Protein AF-0000000067520129 (afdb_homodimer)

Radius of gyration: 16.46 Å; Cα contacts (8 Å, |Δi|>4): 168; chains: 2; bounding box: 25×51×34 Å

Solvent-accessible surface area (backbone atoms only — not comparable to full-atom values): 6337 Å² total; per-residue (Å²): 102,68,63,51,52,50,51,49,50,52,48,32,53,50,27,48,54,50,17,57,52,23,45,54,50,12,51,55,26,46,75,70,69,36,40,34,58,14,16,21,24,43,17,27,16,53,40,27,43,51,49,32,52,51,52,51,50,53,53,55,65,50,56,55,65,75,103,101,69,64,49,51,50,52,49,52,52,47,34,52,51,28,47,54,49,16,55,52,23,45,53,51,13,52,56,26,46,76,72,69,34,41,35,58,14,15,22,23,42,16,27,16,52,38,26,43,50,49,30,52,51,51,51,49,52,51,54,65,49,57,54,62,75,102

Sequence (134 aa):
MERVKEAIKGYINHLQQSAAESRKESDKAYDNGDLGLSGYYRGQWIANEGTAIALTTILSKYKEEEQMERVKEAIKGYINHLQQSAAESRKESDKAYDNGDLGLSGYYRGQWIANEGTAIALTTILSKYKEEEQ

pLDDT: mean 92.41, std 14.05, range [38.53, 98.94]

Nearest PDB structures (foldseek):
  9eon-assembly1_A  TM=8.717E-01  e=2.460E-01  Synechocystis sp. PCC 6803
  9eom-assembly1_A-2  TM=8.682E-01  e=4.314E-01  Synechocystis sp. PCC 6803
  9eom-assembly1_A-4  TM=8.682E-01  e=4.314E-01  Synechocystis sp. PCC 6803
  9eom-assembly1_A-6  TM=8.682E-01  e=4.314E-01  Synechocystis sp. PCC 6803
  9eom-assembly1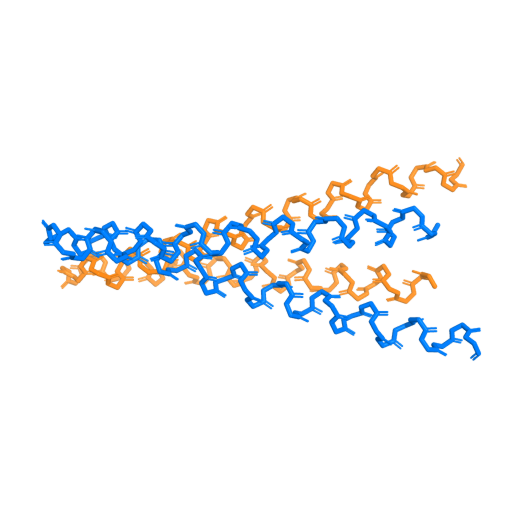_A-8  TM=8.682E-01  e=4.314E-01  Synechocystis sp. PCC 6803

Structure (mmCIF, N/CA/C/O backbone):
data_AF-0000000067520129-model_v1
#
loop_
_entity.id
_entity.type
_entity.pdbx_description
1 polymer Glyoxalase
#
loop_
_atom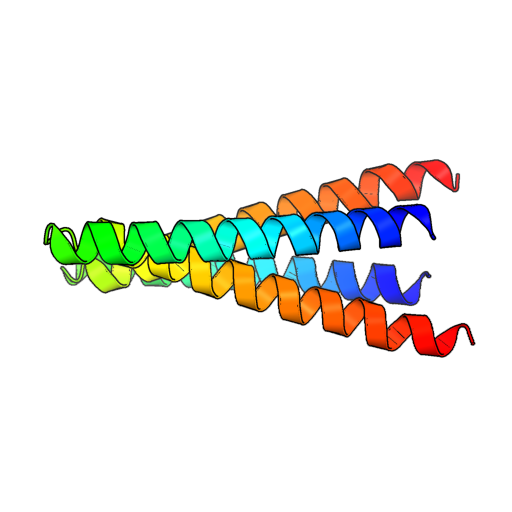_site.group_PDB
_atom_site.id
_atom_site.type_symbol
_atom_site.label_atom_id
_atom_site.label_alt_id
_atom_site.label_comp_id
_atom_site.label_asym_id
_atom_site.label_entity_id
_atom_site.label_seq_id
_atom_site.pdbx_PDB_ins_code
_atom_site.Cartn_x
_atom_site.Cartn_y
_atom_site.Cartn_z
_atom_site.occupancy
_atom_site.B_iso_or_equiv
_atom_site.auth_seq_id
_atom_site.auth_comp_id
_atom_site.auth_asym_id
_atom_site.auth_atom_id
_atom_site.pdbx_PDB_model_num
ATOM 1 N N . MET A 1 1 ? 0.3 21.453 14.086 1 71.19 1 MET A N 1
ATOM 2 C CA . MET A 1 1 ? 0.493 21.328 12.641 1 71.19 1 MET A CA 1
ATOM 3 C C . MET A 1 1 ? 1.88 20.781 12.328 1 71.19 1 MET A C 1
ATOM 5 O O . MET A 1 1 ? 2.02 19.875 11.5 1 71.19 1 MET A O 1
ATOM 9 N N . GLU A 1 2 ? 2.811 21.25 13.18 1 79.38 2 GLU A N 1
ATOM 10 C CA . GLU A 1 2 ? 4.164 20.719 13.023 1 79.38 2 GLU A CA 1
ATOM 11 C C . GLU A 1 2 ? 4.242 19.25 13.445 1 79.38 2 GLU A C 1
ATOM 13 O O . GLU A 1 2 ? 4.906 18.453 12.789 1 79.38 2 GLU A O 1
ATOM 18 N N . ARG A 1 3 ? 3.402 18.922 14.422 1 84.88 3 ARG A N 1
ATOM 19 C CA . ARG A 1 3 ? 3.418 17.562 14.93 1 84.88 3 ARG A CA 1
ATOM 20 C C . ARG A 1 3 ? 2.836 16.578 13.906 1 84.88 3 ARG A C 1
ATOM 22 O O . ARG A 1 3 ? 3.332 15.469 13.75 1 84.88 3 ARG A O 1
ATOM 29 N N . VAL A 1 4 ? 1.846 17 13.172 1 87.31 4 VAL A N 1
ATOM 30 C CA . VAL A 1 4 ? 1.233 16.172 12.133 1 87.31 4 VAL A CA 1
ATOM 31 C C . VAL A 1 4 ? 2.229 15.945 11 1 87.31 4 VAL A C 1
ATOM 33 O O . VAL A 1 4 ? 2.385 14.82 10.516 1 87.31 4 VAL A O 1
ATOM 36 N N . LYS A 1 5 ? 2.889 16.969 10.719 1 87.94 5 LYS A N 1
ATOM 37 C CA . LYS A 1 5 ? 3.891 16.859 9.656 1 87.94 5 LYS A CA 1
ATOM 38 C C . LYS A 1 5 ? 4.996 15.883 10.047 1 87.94 5 LYS A C 1
ATOM 40 O O . LYS A 1 5 ? 5.43 15.07 9.227 1 87.94 5 LYS A O 1
ATOM 45 N N . GLU A 1 6 ? 5.391 16.016 11.273 1 91.62 6 GLU A N 1
ATOM 46 C CA . GLU A 1 6 ? 6.441 15.125 11.75 1 91.62 6 GLU A CA 1
ATOM 47 C C . GLU A 1 6 ? 5.965 13.68 11.781 1 91.62 6 GLU A C 1
ATOM 49 O O . GLU A 1 6 ? 6.73 12.758 11.477 1 91.62 6 GLU A O 1
ATOM 54 N N . ALA A 1 7 ? 4.777 13.484 12.164 1 93.69 7 ALA A N 1
ATOM 55 C CA . ALA A 1 7 ? 4.215 12.141 12.195 1 93.69 7 ALA A CA 1
ATOM 56 C C . ALA A 1 7 ? 4.125 11.547 10.789 1 93.69 7 ALA A C 1
ATOM 58 O O . ALA A 1 7 ? 4.414 10.367 10.594 1 93.6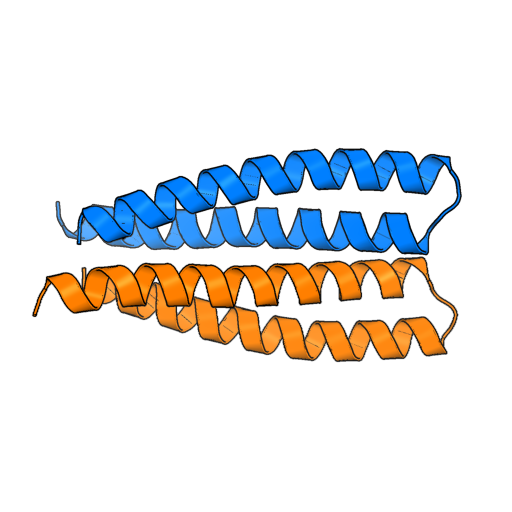9 7 ALA A O 1
ATOM 59 N N . ILE A 1 8 ? 3.732 12.375 9.875 1 95.44 8 ILE A N 1
ATOM 60 C CA . ILE A 1 8 ? 3.625 11.906 8.5 1 95.44 8 ILE A CA 1
ATOM 61 C C . ILE A 1 8 ? 5.016 11.594 7.953 1 95.44 8 ILE A C 1
ATOM 63 O O . ILE A 1 8 ? 5.203 10.586 7.262 1 95.44 8 ILE A O 1
ATOM 67 N N . LYS A 1 9 ? 5.938 12.422 8.281 1 95.81 9 LYS A N 1
ATOM 68 C CA . LYS A 1 9 ? 7.305 12.148 7.855 1 95.81 9 LYS A CA 1
ATOM 69 C C . LYS A 1 9 ? 7.805 10.828 8.422 1 95.81 9 LYS A C 1
ATOM 71 O O . LYS A 1 9 ? 8.469 10.055 7.719 1 95.81 9 LYS A O 1
ATOM 76 N N . GLY A 1 10 ? 7.547 10.641 9.68 1 97.19 10 GLY A N 1
ATOM 77 C CA . GLY A 1 10 ? 7.902 9.367 10.273 1 97.19 10 GLY A CA 1
ATOM 78 C C . GLY A 1 10 ? 7.25 8.18 9.586 1 97.19 10 GLY A C 1
ATOM 79 O O . GLY A 1 10 ? 7.887 7.148 9.375 1 97.19 10 GLY A O 1
ATOM 80 N N . TYR A 1 11 ? 6.023 8.406 9.234 1 98.12 11 TYR A N 1
ATOM 81 C CA . TYR A 1 11 ? 5.305 7.324 8.562 1 98.12 11 TYR A CA 1
ATOM 82 C C . TYR A 1 11 ? 5.863 7.078 7.172 1 98.12 11 TYR A C 1
ATOM 84 O O . TYR A 1 11 ? 5.922 5.934 6.711 1 98.12 11 TYR A O 1
ATOM 92 N N . ILE A 1 12 ? 6.246 8.086 6.469 1 98.56 12 ILE A N 1
ATOM 93 C CA . ILE A 1 12 ? 6.875 7.945 5.164 1 98.56 12 ILE A CA 1
ATOM 94 C C . ILE A 1 12 ? 8.117 7.066 5.285 1 98.56 12 ILE A C 1
ATOM 96 O O . ILE A 1 12 ? 8.336 6.168 4.469 1 98.56 12 ILE A O 1
ATOM 100 N N . ASN A 1 13 ? 8.906 7.344 6.301 1 98.56 13 ASN A N 1
ATOM 101 C CA . ASN A 1 13 ? 10.086 6.516 6.52 1 98.56 13 ASN A CA 1
ATOM 102 C C . ASN A 1 13 ? 9.711 5.051 6.742 1 98.56 13 ASN A C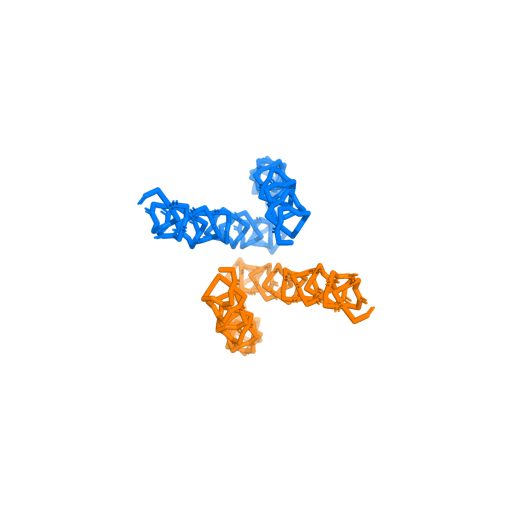 1
ATOM 104 O O . ASN A 1 13 ? 10.375 4.152 6.227 1 98.56 13 ASN A O 1
ATOM 108 N N . HIS A 1 14 ? 8.719 4.871 7.539 1 98.69 14 HIS A N 1
ATOM 109 C CA . HIS A 1 14 ? 8.234 3.518 7.781 1 98.69 14 HIS A CA 1
ATOM 110 C C . HIS A 1 14 ? 7.805 2.844 6.484 1 98.69 14 HIS A C 1
ATOM 112 O O . HIS A 1 14 ? 8.117 1.675 6.25 1 98.69 14 HIS A O 1
ATOM 118 N N . LEU A 1 15 ? 7.066 3.57 5.664 1 98.88 15 LEU A N 1
ATOM 119 C CA . LEU A 1 15 ? 6.613 3.031 4.387 1 98.88 15 LEU A CA 1
ATOM 120 C C . LEU A 1 15 ? 7.801 2.633 3.514 1 98.88 15 LEU A C 1
ATOM 122 O O . LEU A 1 15 ? 7.781 1.58 2.871 1 98.88 15 LEU A O 1
ATOM 126 N N . GLN A 1 16 ? 8.836 3.438 3.455 1 98.81 16 GLN A N 1
ATOM 127 C CA . GLN A 1 16 ? 10.023 3.152 2.65 1 98.81 16 GLN A CA 1
ATOM 128 C C . GLN A 1 16 ? 10.75 1.911 3.16 1 98.81 16 GLN A C 1
ATOM 130 O O . GLN A 1 16 ? 11.188 1.077 2.369 1 98.81 16 GLN A O 1
ATOM 135 N N . GLN A 1 17 ? 10.883 1.781 4.406 1 98.81 17 GLN A N 1
ATOM 136 C CA . GLN A 1 17 ? 11.508 0.597 4.988 1 98.81 17 GLN A CA 1
ATOM 137 C C . GLN A 1 17 ? 10.68 -0.654 4.707 1 98.81 17 GLN A C 1
ATOM 139 O O . GLN A 1 17 ? 11.227 -1.699 4.352 1 98.81 17 GLN A O 1
ATOM 144 N N . SER A 1 18 ? 9.359 -0.529 4.84 1 98.81 18 SER A N 1
ATOM 145 C CA . SER A 1 18 ? 8.469 -1.652 4.574 1 98.81 18 SER A CA 1
ATOM 146 C C . SER A 1 18 ? 8.523 -2.064 3.105 1 98.81 18 SER A C 1
ATOM 148 O O . SER A 1 18 ? 8.469 -3.254 2.787 1 98.81 18 SER A O 1
ATOM 150 N N . ALA A 1 19 ? 8.594 -1.067 2.242 1 98.81 19 ALA A N 1
ATOM 151 C CA . ALA A 1 19 ? 8.711 -1.356 0.815 1 98.81 19 ALA A CA 1
ATOM 152 C C . ALA A 1 19 ? 9.977 -2.152 0.515 1 98.81 19 ALA A C 1
ATOM 154 O O . ALA A 1 19 ? 9.93 -3.143 -0.219 1 98.81 19 ALA A O 1
ATOM 155 N N . ALA A 1 20 ? 11.094 -1.758 1.064 1 98.62 20 ALA A N 1
ATOM 156 C CA . ALA A 1 20 ? 12.359 -2.451 0.856 1 98.62 20 ALA A CA 1
ATOM 157 C C . ALA A 1 20 ? 12.281 -3.896 1.339 1 98.62 20 ALA A C 1
ATOM 159 O O . ALA A 1 20 ? 12.742 -4.812 0.651 1 98.62 20 ALA A O 1
ATOM 160 N N . GLU A 1 21 ? 11.703 -4.113 2.482 1 98.75 21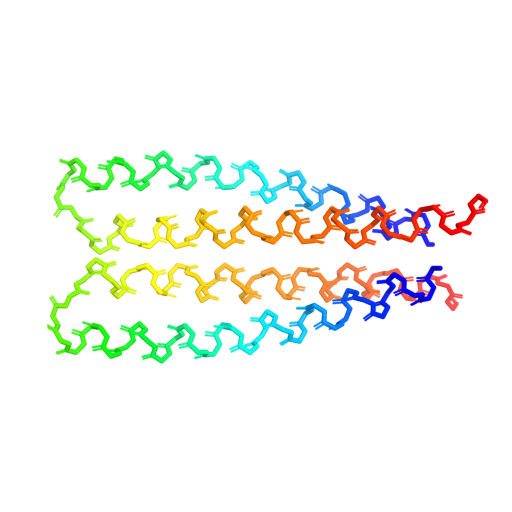 GLU A N 1
ATOM 161 C CA . GLU A 1 21 ? 11.547 -5.457 3.029 1 98.75 21 GLU A CA 1
ATOM 162 C C . GLU A 1 21 ? 10.625 -6.309 2.158 1 98.75 21 GLU A C 1
ATOM 164 O O . GLU A 1 21 ? 10.906 -7.48 1.909 1 98.75 21 GLU A O 1
ATOM 169 N N . SER A 1 22 ? 9.523 -5.672 1.706 1 98.81 22 SER A N 1
ATOM 170 C CA . SER A 1 22 ? 8.586 -6.391 0.856 1 98.81 22 SER A CA 1
ATOM 171 C C . SER A 1 22 ? 9.219 -6.781 -0.472 1 98.81 22 SER A C 1
ATOM 173 O O . SER A 1 22 ? 8.938 -7.852 -1.013 1 98.81 22 SER A O 1
ATOM 175 N N . ARG A 1 23 ? 10.047 -5.969 -1.005 1 98.75 23 ARG A N 1
ATOM 176 C CA . ARG A 1 23 ? 10.75 -6.301 -2.24 1 98.75 23 ARG A CA 1
ATOM 177 C C . ARG A 1 23 ? 11.625 -7.539 -2.061 1 98.75 23 ARG A C 1
ATOM 179 O O . ARG A 1 23 ? 11.625 -8.43 -2.906 1 98.75 23 ARG A O 1
ATOM 186 N N . LYS A 1 24 ? 12.336 -7.578 -0.972 1 98.81 24 LYS A N 1
ATOM 187 C CA . LYS A 1 24 ? 13.18 -8.727 -0.669 1 98.81 24 LYS A CA 1
ATOM 188 C C . LYS A 1 24 ? 12.352 -10 -0.532 1 98.81 24 LYS A C 1
ATOM 190 O O . LYS A 1 24 ? 12.719 -11.055 -1.064 1 98.81 24 LYS A O 1
ATOM 195 N N . GLU A 1 25 ? 11.25 -9.898 0.124 1 98.81 25 GLU A N 1
ATOM 196 C CA . GLU A 1 25 ? 10.375 -11.047 0.329 1 98.81 25 GLU A CA 1
ATOM 197 C C . GLU A 1 25 ? 9.742 -11.5 -0.983 1 98.81 25 GLU A C 1
ATOM 199 O O . GLU A 1 25 ? 9.539 -12.695 -1.203 1 98.81 25 GLU A O 1
ATOM 204 N N . SER A 1 26 ? 9.398 -10.531 -1.817 1 98.81 26 SER A N 1
ATOM 205 C CA . SER A 1 26 ? 8.852 -10.852 -3.133 1 98.81 26 SER A CA 1
ATOM 206 C C . SER A 1 26 ? 9.836 -11.695 -3.943 1 98.81 26 SER A C 1
ATOM 208 O O . SER A 1 26 ? 9.461 -12.711 -4.523 1 98.81 26 SER A O 1
ATOM 210 N N . ASP A 1 27 ? 11.055 -11.289 -3.941 1 98.69 27 ASP A N 1
ATOM 211 C CA . ASP A 1 27 ? 12.102 -12 -4.672 1 98.69 27 ASP A CA 1
ATOM 212 C C . ASP A 1 27 ? 12.297 -13.406 -4.117 1 98.69 27 ASP A C 1
ATOM 214 O O . ASP A 1 27 ? 12.422 -14.367 -4.875 1 98.69 27 ASP A O 1
ATOM 218 N N . LYS A 1 28 ? 12.406 -13.477 -2.824 1 98.75 28 LYS A N 1
ATOM 219 C CA . LYS A 1 28 ? 12.57 -14.773 -2.172 1 98.75 28 LYS A CA 1
ATOM 220 C C . LYS A 1 28 ? 11.43 -15.719 -2.533 1 98.75 28 LYS A C 1
ATOM 222 O O . LYS A 1 28 ? 11.664 -16.891 -2.826 1 98.75 28 LYS A O 1
ATOM 227 N N . ALA A 1 29 ? 10.188 -15.242 -2.516 1 98.81 29 ALA A N 1
ATOM 228 C CA . ALA A 1 29 ? 9.016 -16.047 -2.842 1 98.81 29 ALA A CA 1
ATOM 229 C C . ALA A 1 29 ? 9.039 -16.484 -4.305 1 98.81 29 ALA A C 1
ATOM 231 O O . ALA A 1 29 ? 8.672 -17.625 -4.625 1 98.81 29 ALA A O 1
ATOM 232 N N . TYR A 1 30 ? 9.469 -15.609 -5.168 1 98.56 30 TYR A N 1
ATOM 233 C CA . TYR A 1 30 ? 9.586 -15.945 -6.582 1 98.56 30 TYR A CA 1
ATOM 234 C C . TYR A 1 30 ? 10.578 -17.078 -6.793 1 98.56 30 TYR A C 1
ATOM 236 O O . TYR A 1 30 ? 10.297 -18.031 -7.527 1 98.56 30 TYR A O 1
ATOM 244 N N . ASP A 1 31 ? 11.695 -16.984 -6.152 1 98.31 31 ASP A N 1
ATOM 245 C CA . ASP A 1 31 ? 12.742 -18 -6.266 1 98.31 31 ASP A CA 1
ATOM 246 C C . ASP A 1 31 ? 12.25 -19.344 -5.758 1 98.31 31 ASP A C 1
ATOM 248 O O . ASP A 1 31 ? 12.68 -20.391 -6.242 1 98.31 31 ASP A O 1
ATOM 252 N N . ASN A 1 32 ? 11.344 -19.328 -4.781 1 98.38 32 ASN A N 1
ATOM 253 C CA . ASN A 1 32 ? 10.789 -20.531 -4.191 1 98.38 32 ASN A CA 1
ATOM 254 C C . ASN A 1 32 ? 9.602 -21.062 -5 1 98.38 32 ASN A C 1
ATOM 256 O O . ASN A 1 32 ? 9.008 -22.078 -4.645 1 98.38 32 ASN A O 1
ATOM 260 N N . GLY A 1 33 ? 9.203 -20.391 -6.059 1 97.56 33 GLY A N 1
ATOM 261 C CA . GLY A 1 33 ? 8.156 -20.828 -6.965 1 97.56 33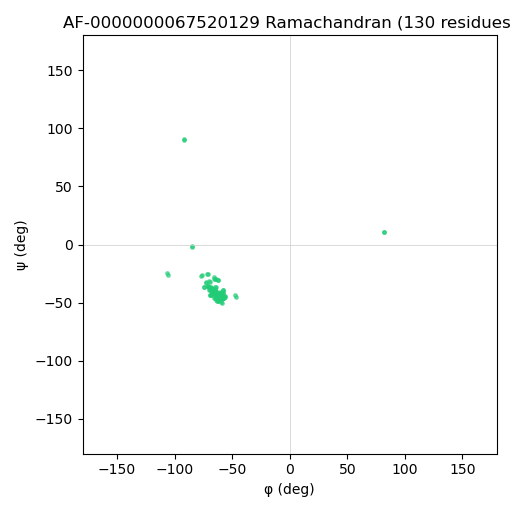 GLY A CA 1
ATOM 262 C C . GLY A 1 33 ? 6.762 -20.516 -6.453 1 97.56 33 GLY A C 1
ATOM 263 O O . GLY A 1 33 ? 5.777 -21.047 -6.977 1 97.56 33 GLY A O 1
ATOM 264 N N . ASP A 1 34 ? 6.691 -19.719 -5.406 1 98.5 34 ASP A N 1
ATOM 265 C CA . ASP A 1 34 ? 5.398 -19.297 -4.867 1 98.5 34 ASP A CA 1
ATOM 266 C C . ASP A 1 34 ? 4.93 -17.984 -5.492 1 98.5 34 ASP A C 1
ATOM 268 O O . ASP A 1 34 ? 5.137 -16.922 -4.926 1 98.5 34 ASP A O 1
ATOM 272 N N . LEU A 1 35 ? 4.238 -18.047 -6.516 1 98.25 35 LEU A N 1
ATOM 273 C CA . LEU A 1 35 ? 3.883 -16.875 -7.293 1 98.25 35 LEU A CA 1
ATOM 274 C C . LEU A 1 35 ? 2.836 -16.031 -6.566 1 98.25 35 LEU A C 1
ATOM 276 O O . LEU A 1 35 ? 2.809 -14.812 -6.703 1 98.25 35 LEU A O 1
ATOM 280 N N . GLY A 1 36 ? 1.992 -16.75 -5.832 1 98.5 36 GLY A N 1
ATOM 281 C CA . GLY A 1 36 ? 1.004 -16.016 -5.051 1 98.5 36 GLY A CA 1
ATOM 282 C C . GLY A 1 36 ? 1.622 -15.109 -4.004 1 98.5 36 GLY A C 1
ATOM 283 O O . GLY A 1 36 ? 1.286 -13.93 -3.928 1 98.5 36 GLY A O 1
ATOM 284 N N . LEU A 1 37 ? 2.521 -15.664 -3.281 1 98.81 37 LEU A N 1
ATOM 285 C CA . LEU A 1 37 ? 3.189 -14.898 -2.234 1 98.81 37 LEU A CA 1
ATOM 286 C C . LEU A 1 37 ? 4.105 -13.836 -2.836 1 98.81 37 LEU A C 1
ATOM 288 O O . LEU A 1 37 ? 4.219 -12.727 -2.305 1 98.81 37 LEU A O 1
ATOM 292 N N . SER A 1 38 ? 4.785 -14.211 -3.945 1 98.88 38 SER A N 1
ATOM 293 C CA . SER A 1 38 ? 5.605 -13.227 -4.641 1 98.88 38 SER A CA 1
ATOM 294 C C . SER A 1 38 ? 4.773 -12.023 -5.082 1 98.88 38 SER A C 1
ATOM 296 O O . SER A 1 38 ? 5.176 -10.875 -4.879 1 98.88 38 SER A O 1
ATOM 298 N N . GLY A 1 39 ? 3.637 -12.328 -5.656 1 98.88 39 GLY A N 1
ATOM 299 C CA . GLY A 1 39 ? 2.736 -11.258 -6.047 1 98.88 39 GLY A CA 1
ATOM 300 C C . GLY A 1 39 ? 2.281 -10.406 -4.875 1 98.88 39 GLY A C 1
ATOM 301 O O . GLY A 1 39 ? 2.252 -9.18 -4.969 1 98.88 39 GLY A O 1
ATOM 302 N N . TYR A 1 40 ? 1.969 -10.992 -3.717 1 98.94 40 TYR A N 1
ATOM 303 C CA . TYR A 1 40 ? 1.5 -10.312 -2.514 1 98.94 40 TYR A CA 1
ATOM 304 C C . TYR A 1 40 ? 2.525 -9.289 -2.029 1 98.94 40 TYR A C 1
ATOM 306 O O . TYR A 1 40 ? 2.197 -8.117 -1.831 1 98.94 40 TYR A O 1
ATOM 314 N N . TYR A 1 41 ? 3.705 -9.672 -1.965 1 98.94 41 TYR A N 1
ATOM 315 C CA . TYR A 1 41 ? 4.75 -8.789 -1.464 1 98.94 41 TYR A CA 1
ATOM 316 C C . TYR A 1 41 ? 5.098 -7.719 -2.492 1 98.94 41 TYR A C 1
ATOM 318 O O . TYR A 1 41 ? 5.441 -6.59 -2.133 1 98.94 41 TYR A O 1
ATOM 326 N N . ARG A 1 42 ? 5.062 -8.148 -3.834 1 98.88 42 ARG A N 1
ATOM 327 C CA . ARG A 1 42 ? 5.297 -7.141 -4.867 1 98.88 42 ARG A CA 1
ATOM 328 C C . ARG A 1 42 ? 4.242 -6.043 -4.816 1 98.88 42 ARG A C 1
ATOM 330 O O . ARG A 1 42 ? 4.562 -4.859 -4.953 1 98.88 42 ARG A O 1
ATOM 337 N N . GLY A 1 43 ? 2.967 -6.41 -4.625 1 98.88 43 GLY A N 1
ATOM 338 C CA . GLY A 1 43 ? 1.898 -5.434 -4.469 1 98.88 43 GLY A CA 1
ATOM 339 C C . GLY A 1 43 ? 2.104 -4.512 -3.285 1 98.88 43 GLY A C 1
ATOM 340 O O . GLY A 1 43 ? 1.908 -3.299 -3.396 1 98.88 43 GLY A O 1
ATOM 341 N N . GLN A 1 44 ? 2.512 -5.125 -2.207 1 98.94 44 GLN A N 1
ATOM 342 C CA . GLN A 1 44 ? 2.783 -4.32 -1.021 1 98.94 44 GLN A CA 1
ATOM 343 C C . GLN A 1 44 ? 3.928 -3.342 -1.27 1 98.94 44 GLN A C 1
ATOM 345 O O . GLN A 1 44 ? 3.846 -2.172 -0.89 1 98.94 44 GLN A O 1
ATOM 350 N N . TRP A 1 45 ? 4.957 -3.736 -1.903 1 98.88 45 TRP A N 1
ATOM 351 C CA . TRP A 1 45 ? 6.125 -2.922 -2.211 1 98.88 45 TRP A CA 1
ATOM 352 C C . TRP A 1 45 ? 5.742 -1.71 -3.053 1 98.88 45 TRP A C 1
ATOM 354 O O . TRP A 1 45 ? 6.074 -0.575 -2.707 1 98.88 45 TRP A O 1
ATOM 364 N N . ILE A 1 46 ? 5.055 -1.984 -4.023 1 98.88 46 ILE A N 1
ATOM 365 C CA . ILE A 1 46 ? 4.715 -0.936 -4.98 1 98.88 46 ILE A CA 1
ATOM 366 C C . ILE A 1 46 ? 3.752 0.059 -4.336 1 98.88 46 ILE A C 1
ATOM 368 O O . ILE A 1 46 ? 3.912 1.272 -4.48 1 98.88 46 ILE A O 1
ATOM 372 N N . ALA A 1 47 ? 2.771 -0.478 -3.615 1 98.88 47 ALA A N 1
ATOM 373 C CA . ALA A 1 47 ? 1.807 0.393 -2.947 1 98.88 47 ALA A CA 1
ATOM 374 C C . ALA A 1 47 ? 2.492 1.274 -1.907 1 98.88 47 ALA A C 1
ATOM 376 O O . ALA A 1 47 ? 2.242 2.48 -1.846 1 98.88 47 ALA A O 1
ATOM 377 N N . ASN A 1 48 ? 3.355 0.691 -1.104 1 98.88 48 ASN A N 1
ATOM 378 C CA . ASN A 1 48 ? 4.043 1.434 -0.053 1 98.88 48 ASN A CA 1
ATOM 379 C C . ASN A 1 48 ? 4.961 2.504 -0.633 1 98.88 48 ASN A C 1
ATOM 381 O O . ASN A 1 48 ? 5.004 3.631 -0.135 1 98.88 48 ASN A O 1
ATOM 385 N N . GLU A 1 49 ? 5.645 2.172 -1.685 1 98.75 49 GLU A N 1
ATOM 386 C CA . GLU A 1 49 ? 6.516 3.143 -2.344 1 98.75 49 GLU A CA 1
ATOM 387 C C . GLU A 1 49 ? 5.707 4.285 -2.949 1 98.75 49 GLU A C 1
ATOM 389 O O . GLU A 1 49 ? 6.082 5.453 -2.822 1 98.75 49 GLU A O 1
ATOM 394 N N . GLY A 1 50 ? 4.652 3.914 -3.623 1 98.62 50 GLY A N 1
ATOM 395 C CA . GLY A 1 50 ? 3.795 4.93 -4.215 1 98.62 50 GLY A CA 1
ATOM 396 C C . GLY A 1 50 ? 3.213 5.887 -3.189 1 98.62 50 GLY A C 1
ATOM 397 O O . GLY A 1 50 ? 3.168 7.098 -3.418 1 98.62 50 GLY A O 1
ATOM 398 N N . THR A 1 51 ? 2.801 5.301 -2.074 1 98.88 51 THR A N 1
ATOM 399 C CA . THR A 1 51 ? 2.232 6.121 -1.012 1 98.88 51 THR A CA 1
ATOM 400 C C . THR A 1 51 ? 3.293 7.047 -0.421 1 98.88 51 THR A C 1
ATOM 402 O O . THR A 1 51 ? 3.023 8.227 -0.163 1 98.88 51 THR A O 1
ATOM 405 N N . ALA A 1 52 ? 4.539 6.543 -0.194 1 98.75 52 ALA A N 1
ATOM 406 C CA . ALA A 1 52 ? 5.625 7.367 0.332 1 98.75 52 ALA A CA 1
ATOM 407 C C . ALA A 1 52 ? 5.887 8.57 -0.571 1 98.75 52 ALA A C 1
ATOM 409 O O . ALA A 1 52 ? 6.047 9.695 -0.09 1 98.75 52 ALA A O 1
ATOM 410 N N . ILE A 1 53 ? 5.859 8.375 -1.879 1 98.69 53 ILE A N 1
ATOM 411 C CA . ILE A 1 53 ? 6.105 9.43 -2.859 1 98.69 53 ILE A CA 1
ATOM 412 C C . ILE A 1 53 ? 4.965 10.445 -2.822 1 98.69 53 ILE A C 1
ATOM 414 O O . ILE A 1 53 ? 5.203 11.656 -2.807 1 98.69 53 ILE A O 1
ATOM 418 N N . ALA A 1 54 ? 3.752 9.914 -2.752 1 98.19 54 ALA A N 1
ATOM 419 C CA . ALA A 1 54 ? 2.588 10.797 -2.748 1 98.19 54 ALA A CA 1
ATOM 420 C C . ALA A 1 54 ? 2.58 11.688 -1.511 1 98.19 54 ALA A C 1
ATOM 422 O O . ALA A 1 54 ? 2.365 12.898 -1.611 1 98.19 54 ALA A O 1
ATOM 423 N N . LEU A 1 55 ? 2.84 11.078 -0.357 1 97.94 55 LEU A N 1
ATOM 424 C CA . LEU A 1 55 ? 2.836 11.836 0.891 1 97.94 55 LEU A CA 1
ATOM 425 C C . LEU A 1 55 ? 3.963 12.859 0.908 1 97.94 55 LEU A C 1
ATOM 427 O O . LEU A 1 55 ? 3.773 13.984 1.373 1 97.94 55 LEU A O 1
ATOM 431 N N . THR A 1 56 ? 5.152 12.492 0.38 1 97.38 56 THR A N 1
ATOM 432 C CA . THR A 1 56 ? 6.266 13.43 0.264 1 97.38 56 THR A CA 1
ATOM 433 C C . THR A 1 56 ? 5.875 14.625 -0.601 1 97.38 56 THR A C 1
ATOM 435 O O . THR A 1 56 ? 6.184 15.766 -0.262 1 97.38 56 THR A O 1
ATOM 438 N N . THR A 1 57 ? 5.215 14.32 -1.697 1 96.75 57 THR A N 1
ATOM 439 C CA . THR A 1 57 ? 4.773 15.367 -2.609 1 96.75 57 THR A CA 1
ATOM 440 C C . THR A 1 57 ? 3.781 16.297 -1.924 1 96.75 57 THR A C 1
ATOM 442 O O . THR A 1 57 ? 3.879 17.531 -2.051 1 96.75 57 THR A O 1
ATOM 445 N N . ILE A 1 58 ? 2.812 15.766 -1.172 1 94.44 58 ILE A N 1
ATOM 446 C CA . ILE A 1 58 ? 1.798 16.547 -0.471 1 94.44 58 ILE A CA 1
ATOM 447 C C . ILE A 1 58 ? 2.469 17.484 0.535 1 94.44 58 ILE A C 1
ATOM 449 O O . ILE A 1 58 ? 2.137 18.656 0.607 1 94.44 58 ILE A O 1
ATOM 453 N N . LEU A 1 59 ? 3.428 16.969 1.251 1 93.06 59 LEU A N 1
ATOM 454 C CA . LEU A 1 59 ? 4.113 17.781 2.256 1 93.06 59 LEU A CA 1
ATOM 455 C C . LEU A 1 59 ? 4.941 18.875 1.599 1 93.06 59 LEU A C 1
ATOM 457 O O . LEU A 1 59 ? 5.062 19.984 2.139 1 93.06 59 LEU A O 1
ATOM 461 N N . SER A 1 60 ? 5.562 18.609 0.461 1 90.88 60 SER A N 1
ATOM 462 C CA . SER A 1 60 ? 6.426 19.562 -0.226 1 90.88 60 SER A CA 1
ATOM 463 C C . SER A 1 60 ? 5.617 20.703 -0.835 1 90.88 60 SER A C 1
ATOM 465 O O . SER A 1 60 ? 6.109 21.828 -0.944 1 90.88 60 SER A O 1
ATOM 467 N N . LYS A 1 61 ? 4.465 20.359 -1.312 1 85.5 61 LYS A N 1
ATOM 468 C CA . LYS A 1 61 ? 3.604 21.375 -1.929 1 85.5 61 LYS A CA 1
ATOM 469 C C . LYS A 1 61 ? 3.141 22.406 -0.904 1 85.5 61 LYS A C 1
ATOM 471 O O . LYS A 1 61 ? 3.004 23.594 -1.225 1 85.5 61 LYS A O 1
ATOM 476 N N . TYR A 1 62 ? 3.035 22.016 0.37 1 64.81 62 TYR A N 1
ATOM 477 C CA . TYR A 1 62 ? 2.496 22.969 1.342 1 64.81 62 TYR A CA 1
ATOM 478 C C . TYR A 1 62 ? 3.596 23.5 2.248 1 64.81 62 TYR A C 1
ATOM 480 O O . TYR A 1 62 ? 3.357 24.406 3.057 1 64.81 62 TYR A O 1
ATOM 488 N N . LYS A 1 63 ? 4.789 22.906 2.568 1 61.75 63 LYS A N 1
ATOM 489 C CA . LYS A 1 63 ? 5.914 23.625 3.146 1 61.75 63 LYS A CA 1
ATOM 490 C C . LYS A 1 63 ? 6.176 24.922 2.395 1 61.75 63 LYS A C 1
ATOM 492 O O . LYS A 1 63 ? 6.496 25.953 3.006 1 61.75 63 LYS A O 1
ATOM 497 N N . GLU A 1 64 ? 6.184 24.922 1.137 1 51.5 64 GLU A N 1
ATOM 498 C CA . GLU A 1 64 ? 6.535 26.141 0.412 1 51.5 64 GLU A CA 1
ATOM 499 C C . GLU A 1 64 ? 5.523 27.25 0.671 1 51.5 64 GLU A C 1
ATOM 501 O O . GLU A 1 64 ? 5.863 28.438 0.625 1 51.5 64 GLU A O 1
ATOM 506 N N . GLU A 1 65 ? 4.344 26.844 0.917 1 46.62 65 GLU A N 1
ATOM 507 C CA . GLU A 1 65 ? 3.479 28.016 1.031 1 46.62 65 GLU A CA 1
ATOM 508 C C . GLU A 1 65 ? 3.676 28.719 2.371 1 46.62 65 GLU A C 1
ATOM 510 O O . GLU A 1 65 ? 3.227 29.859 2.555 1 46.62 65 GLU A O 1
ATOM 515 N N . GLU A 1 66 ? 4.082 28.109 3.41 1 44.16 66 GLU A N 1
ATOM 516 C CA . GLU A 1 66 ? 4.297 28.938 4.594 1 44.16 66 GLU A CA 1
ATOM 517 C C . GLU A 1 66 ? 5.539 29.812 4.434 1 44.16 66 GLU A C 1
ATOM 519 O O . GLU A 1 66 ? 5.684 30.812 5.125 1 44.16 66 GLU A O 1
ATOM 524 N N . GLN A 1 67 ? 6.543 29.547 3.668 1 38.53 67 GLN A N 1
ATOM 525 C CA . GLN A 1 67 ? 7.547 30.594 3.549 1 38.53 67 GLN A CA 1
ATOM 526 C C . GLN A 1 67 ? 7.07 31.703 2.615 1 38.53 67 GLN A C 1
ATOM 528 O O . GLN A 1 67 ? 6.387 31.438 1.626 1 38.53 67 GLN A O 1
ATOM 533 N N . MET B 1 1 ? -1.618 24.703 6.844 1 71.75 1 MET B N 1
ATOM 534 C CA . MET B 1 1 ? -1.763 23.516 7.688 1 71.75 1 MET B CA 1
ATOM 535 C C . MET B 1 1 ? -3.102 22.828 7.434 1 71.75 1 MET B C 1
ATOM 537 O O . MET B 1 1 ? -3.158 21.609 7.277 1 71.75 1 MET B O 1
ATOM 541 N N . GLU B 1 2 ? -4.078 23.734 7.211 1 79.69 2 GLU B N 1
ATOM 542 C CA . GLU B 1 2 ? -5.391 23.188 6.875 1 79.69 2 GLU B CA 1
ATOM 543 C C . GLU B 1 2 ? -5.391 22.547 5.488 1 79.69 2 GLU B C 1
ATOM 545 O O . GLU B 1 2 ? -5.98 21.484 5.285 1 79.69 2 GLU B O 1
ATOM 550 N N . ARG B 1 3 ? -4.555 23.141 4.617 1 84.88 3 ARG B N 1
ATOM 551 C CA . ARG B 1 3 ? -4.496 22.641 3.248 1 84.88 3 ARG B CA 1
ATOM 552 C C . ARG B 1 3 ? -3.818 21.281 3.195 1 84.88 3 ARG B C 1
ATOM 554 O O . ARG B 1 3 ? -4.238 20.406 2.438 1 84.88 3 ARG B O 1
ATOM 561 N N . VAL B 1 4 ? -2.832 21.047 4.02 1 87.38 4 VAL B N 1
ATOM 562 C CA . VAL B 1 4 ? -2.133 19.766 4.09 1 87.38 4 VAL B CA 1
ATOM 563 C C . VAL B 1 4 ? -3.076 18.688 4.625 1 87.38 4 VAL B C 1
ATOM 565 O O . VAL B 1 4 ? -3.139 17.594 4.082 1 87.38 4 VAL B O 1
ATOM 568 N N . LYS B 1 5 ? -3.801 19.094 5.562 1 88.06 5 LYS B N 1
ATOM 569 C CA . LYS B 1 5 ? -4.762 18.156 6.145 1 88.06 5 LYS B CA 1
ATOM 570 C C . LYS B 1 5 ? -5.812 17.75 5.117 1 88.06 5 LYS B C 1
ATOM 572 O O . LYS B 1 5 ? -6.16 16.562 5.02 1 88.06 5 LYS B O 1
ATOM 577 N N . GLU B 1 6 ? -6.242 18.734 4.398 1 91.62 6 GLU B N 1
ATOM 578 C CA . GLU B 1 6 ? -7.25 18.438 3.381 1 91.62 6 GLU B CA 1
ATOM 579 C C . GLU B 1 6 ? -6.676 17.562 2.273 1 91.62 6 GLU B C 1
ATOM 581 O O . GLU B 1 6 ? -7.367 16.688 1.75 1 91.62 6 GLU B O 1
ATOM 586 N N . ALA B 1 7 ? -5.496 17.812 1.926 1 93.62 7 ALA B N 1
ATOM 587 C CA . ALA B 1 7 ? -4.844 17 0.899 1 93.62 7 ALA B CA 1
ATOM 588 C C . ALA B 1 7 ? -4.668 15.555 1.366 1 93.62 7 ALA B C 1
ATOM 590 O O . ALA B 1 7 ? -4.875 14.617 0.593 1 93.62 7 ALA B O 1
ATOM 591 N N . ILE B 1 8 ? -4.305 15.422 2.605 1 95.5 8 ILE B N 1
ATOM 592 C CA . ILE B 1 8 ? -4.129 14.078 3.152 1 95.5 8 ILE B CA 1
ATOM 593 C C . ILE B 1 8 ? -5.477 13.367 3.223 1 95.5 8 ILE B C 1
ATOM 595 O O . ILE B 1 8 ? -5.578 12.18 2.902 1 95.5 8 ILE B O 1
ATOM 599 N N . LYS B 1 9 ? -6.461 14.086 3.613 1 95.81 9 LYS B N 1
ATOM 600 C CA . LYS B 1 9 ? -7.797 13.492 3.643 1 95.81 9 LYS B CA 1
ATOM 601 C C . LYS B 1 9 ? -8.227 13.031 2.254 1 95.81 9 LYS B C 1
ATOM 603 O O . LYS B 1 9 ? -8.812 11.961 2.104 1 95.81 9 LYS B O 1
ATOM 608 N N . GLY B 1 10 ? -7.984 13.898 1.295 1 97.19 10 GLY B N 1
ATOM 609 C CA . GLY B 1 10 ? -8.273 13.5 -0.073 1 97.19 10 GLY B CA 1
ATOM 610 C C . GLY B 1 10 ? -7.523 12.25 -0.5 1 97.19 10 GLY B C 1
ATOM 611 O O . GLY B 1 10 ? -8.086 11.383 -1.169 1 97.19 10 GLY B O 1
ATOM 612 N N . TYR B 1 11 ? -6.305 12.203 -0.064 1 98.06 11 TYR B N 1
ATOM 613 C CA . TYR B 1 11 ? -5.496 11.039 -0.425 1 98.06 11 TYR B CA 1
ATOM 614 C C . TYR B 1 11 ? -6 9.789 0.281 1 98.06 11 TYR B C 1
ATOM 616 O O . TYR B 1 11 ? -5.969 8.695 -0.287 1 98.06 11 TYR B O 1
ATOM 624 N N . ILE B 1 12 ? -6.426 9.898 1.496 1 98.56 12 ILE B N 1
ATOM 625 C CA . ILE B 1 12 ? -7.008 8.773 2.221 1 98.56 12 ILE B CA 1
ATOM 626 C C . ILE B 1 12 ? -8.195 8.211 1.439 1 98.56 12 ILE B C 1
ATOM 628 O O . ILE B 1 12 ? -8.328 6.996 1.278 1 98.56 12 ILE B O 1
ATOM 632 N N . ASN B 1 13 ? -9.039 9.117 0.965 1 98.56 13 ASN B N 1
ATOM 633 C CA . ASN B 1 13 ? -10.164 8.672 0.158 1 98.56 13 ASN B CA 1
ATOM 634 C C . ASN B 1 13 ? -9.703 7.914 -1.085 1 98.56 13 ASN B C 1
ATOM 636 O O . ASN B 1 13 ? -10.297 6.895 -1.453 1 98.56 13 ASN B O 1
ATOM 640 N N . HIS B 1 14 ? -8.727 8.461 -1.716 1 98.69 14 HIS B N 1
ATOM 641 C CA . HIS B 1 14 ? -8.164 7.797 -2.889 1 98.69 14 HIS B CA 1
ATOM 642 C C . HIS B 1 14 ? -7.648 6.402 -2.543 1 98.69 14 HIS B C 1
ATOM 644 O O . HIS B 1 14 ? -7.875 5.449 -3.293 1 98.69 14 HIS B O 1
ATOM 650 N N . LEU B 1 15 ? -6.93 6.293 -1.429 1 98.88 15 LEU B N 1
ATOM 651 C CA . LEU B 1 15 ? -6.406 5 -0.994 1 98.88 15 LEU B CA 1
ATOM 652 C C . LEU B 1 15 ? -7.539 4.008 -0.765 1 98.88 15 LEU B C 1
ATOM 654 O O . LEU B 1 15 ? -7.434 2.84 -1.148 1 98.88 15 LEU B O 1
ATOM 658 N N . GLN B 1 16 ? -8.625 4.418 -0.157 1 98.81 16 GLN B N 1
ATOM 659 C CA . GLN B 1 16 ? -9.766 3.547 0.117 1 98.81 16 GLN B CA 1
ATOM 660 C C . GLN B 1 16 ? -10.43 3.082 -1.178 1 98.81 16 GLN B C 1
ATOM 662 O O . GLN B 1 16 ? -10.789 1.912 -1.31 1 98.81 16 GLN B O 1
ATOM 667 N N . GLN B 1 17 ? -10.594 3.943 -2.082 1 98.81 17 GLN B N 1
ATOM 668 C CA . GLN B 1 17 ? -11.148 3.578 -3.379 1 98.81 17 GLN B CA 1
ATOM 669 C C . GLN B 1 17 ? -10.242 2.604 -4.117 1 98.81 17 GLN B C 1
ATOM 671 O O . GLN B 1 17 ? -10.711 1.622 -4.699 1 98.81 17 GLN B O 1
ATOM 676 N N . SER B 1 18 ? -8.938 2.863 -4.078 1 98.81 18 SER B N 1
ATOM 677 C CA . SER B 1 18 ? -7.969 1.989 -4.727 1 98.81 18 SER B CA 1
ATOM 678 C C . SER B 1 18 ? -7.957 0.604 -4.086 1 98.81 18 SER B C 1
ATOM 680 O O . SER B 1 18 ? -7.812 -0.404 -4.781 1 98.81 18 SER B O 1
ATOM 682 N N . ALA B 1 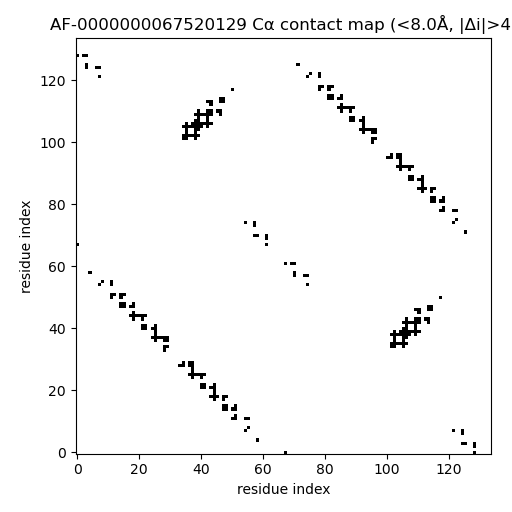19 ? -8.055 0.6 -2.771 1 98.81 19 ALA B N 1
ATOM 683 C CA . ALA B 1 19 ? -8.109 -0.677 -2.064 1 98.81 19 ALA B CA 1
ATOM 684 C C . ALA B 1 19 ? -9.312 -1.501 -2.51 1 98.81 19 ALA B C 1
ATOM 686 O O . ALA B 1 19 ? -9.188 -2.695 -2.787 1 98.81 19 ALA B O 1
ATOM 687 N N . ALA B 1 20 ? -10.469 -0.897 -2.605 1 98.62 20 ALA B N 1
ATOM 688 C CA . ALA B 1 20 ? -11.688 -1.583 -3.033 1 98.62 20 ALA B CA 1
ATOM 689 C C . ALA B 1 20 ? -11.531 -2.148 -4.441 1 98.62 20 ALA B C 1
ATOM 691 O O . ALA B 1 20 ? -11.914 -3.293 -4.703 1 98.62 20 ALA B O 1
ATOM 692 N N . GLU B 1 21 ? -10.977 -1.379 -5.332 1 98.81 21 GLU B N 1
ATOM 693 C CA . GLU B 1 21 ? -10.758 -1.826 -6.707 1 98.81 21 GLU B CA 1
ATOM 694 C C . GLU B 1 21 ? -9.766 -2.98 -6.758 1 98.81 21 GLU B C 1
ATOM 696 O O . GLU B 1 21 ? -9.961 -3.947 -7.496 1 98.81 21 GLU B O 1
ATOM 701 N N . SER B 1 22 ? -8.68 -2.838 -5.949 1 98.81 22 SER B N 1
ATOM 702 C CA . SER B 1 22 ? -7.672 -3.891 -5.918 1 98.81 22 SER B CA 1
ATOM 703 C C . SER B 1 22 ? -8.25 -5.195 -5.371 1 98.81 22 SER B C 1
ATOM 705 O O . SER B 1 22 ? -7.883 -6.277 -5.828 1 98.81 22 SER B O 1
ATOM 707 N N . ARG B 1 23 ? -9.109 -5.129 -4.43 1 98.75 23 ARG B N 1
ATOM 708 C CA . ARG B 1 23 ? -9.75 -6.324 -3.898 1 98.75 23 ARG B CA 1
ATOM 709 C C . ARG B 1 23 ? -10.547 -7.043 -4.98 1 98.75 23 ARG B C 1
ATOM 711 O O . ARG B 1 23 ? -10.469 -8.266 -5.113 1 98.75 23 ARG B O 1
ATOM 718 N N . LYS B 1 24 ? -11.289 -6.301 -5.734 1 98.81 24 LYS B N 1
ATOM 719 C CA . LYS B 1 24 ? -12.07 -6.867 -6.828 1 98.81 24 LYS B CA 1
ATOM 720 C C . LYS B 1 24 ? -11.164 -7.535 -7.859 1 98.81 24 LYS B C 1
ATOM 722 O O . LYS B 1 24 ? -11.445 -8.641 -8.32 1 98.81 24 LYS B O 1
ATOM 727 N N . GLU B 1 25 ? -10.094 -6.891 -8.18 1 98.81 25 GLU B N 1
ATOM 728 C CA . GLU B 1 25 ? -9.148 -7.426 -9.164 1 98.81 25 GLU B CA 1
ATOM 729 C C . GLU B 1 25 ? -8.453 -8.672 -8.633 1 98.81 25 GLU B C 1
ATOM 731 O O . GLU B 1 25 ? -8.164 -9.602 -9.391 1 98.81 25 GLU B O 1
ATOM 736 N N . SER B 1 26 ? -8.141 -8.656 -7.344 1 98.81 26 SER B N 1
ATOM 737 C CA . SER B 1 26 ? -7.547 -9.836 -6.719 1 98.81 26 SER B CA 1
ATOM 738 C C . SER B 1 26 ? -8.445 -11.055 -6.859 1 98.81 26 SER B C 1
ATOM 740 O O . SER B 1 26 ? -7.988 -12.133 -7.25 1 98.81 26 SER B O 1
ATOM 742 N N . ASP B 1 27 ? -9.688 -10.867 -6.594 1 98.69 27 ASP B N 1
ATOM 743 C CA . ASP B 1 27 ? -10.664 -11.953 -6.691 1 98.69 27 ASP B CA 1
ATOM 744 C C . ASP B 1 27 ? -10.789 -12.453 -8.125 1 98.69 27 ASP B C 1
ATOM 746 O O . ASP B 1 27 ? -10.82 -13.664 -8.367 1 98.69 27 ASP B O 1
ATOM 750 N N . LYS B 1 28 ? -10.922 -11.531 -9.023 1 98.75 28 LYS B N 1
ATOM 751 C CA . LYS B 1 28 ? -11.023 -11.891 -10.438 1 98.75 28 LYS B CA 1
ATOM 752 C C . LYS B 1 28 ? -9.812 -12.703 -10.891 1 98.75 28 LYS B C 1
ATOM 754 O O . LYS B 1 28 ? -9.961 -13.703 -11.602 1 98.75 28 LYS B O 1
ATOM 759 N N . ALA B 1 29 ? -8.609 -12.289 -10.5 1 98.81 29 ALA B N 1
ATOM 760 C CA . ALA B 1 29 ? -7.383 -12.992 -10.867 1 98.81 29 ALA B CA 1
ATOM 761 C C . ALA B 1 29 ? -7.336 -14.383 -10.242 1 98.81 29 ALA B C 1
ATOM 763 O O . ALA B 1 29 ? -6.879 -15.336 -10.883 1 98.81 29 ALA B O 1
ATOM 764 N N . TYR B 1 30 ? -7.793 -14.5 -9.023 1 98.56 30 TYR B N 1
ATOM 765 C CA . TYR B 1 30 ? -7.848 -15.797 -8.352 1 98.56 30 TYR B CA 1
ATOM 766 C C . TYR B 1 30 ? -8.758 -16.766 -9.109 1 98.56 30 TYR B C 1
ATOM 768 O O . TYR B 1 30 ? -8.398 -17.922 -9.344 1 98.56 30 TYR B O 1
ATOM 776 N N . ASP B 1 31 ? -9.898 -16.266 -9.484 1 98.31 31 ASP B N 1
ATOM 777 C CA . ASP B 1 31 ? -10.867 -17.078 -10.211 1 98.31 31 ASP B CA 1
ATOM 778 C C . ASP B 1 31 ? -10.305 -17.547 -11.555 1 98.31 31 ASP B C 1
ATOM 780 O O . ASP B 1 31 ? -10.656 -18.625 -12.047 1 98.31 31 ASP B O 1
ATOM 784 N N . ASN B 1 32 ? -9.422 -16.734 -12.156 1 98.38 32 ASN B N 1
ATOM 785 C CA . ASN B 1 32 ? -8.805 -17.047 -13.438 1 98.38 32 ASN B CA 1
ATOM 786 C C . ASN B 1 32 ? -7.57 -17.922 -13.273 1 98.38 32 ASN B C 1
ATOM 788 O O . ASN B 1 32 ? -6.918 -18.281 -14.258 1 98.38 32 ASN B O 1
ATOM 792 N N . GLY B 1 33 ? -7.188 -18.266 -12.055 1 97.5 33 GLY B N 1
ATOM 793 C CA . GLY B 1 33 ? -6.086 -19.172 -11.766 1 97.5 33 GLY B CA 1
ATOM 794 C C . GLY B 1 33 ? -4.73 -18.5 -11.82 1 97.5 33 GLY B C 1
ATOM 795 O O . GLY B 1 33 ? -3.697 -19.172 -11.852 1 97.5 33 GLY B O 1
ATOM 796 N N . ASP B 1 34 ? -4.746 -17.156 -11.891 1 98.5 34 ASP B N 1
ATOM 797 C CA . ASP B 1 34 ? -3.496 -16.406 -11.891 1 98.5 34 ASP B CA 1
ATOM 798 C C . ASP B 1 34 ? -3.094 -16 -10.469 1 98.5 34 ASP B C 1
ATOM 800 O O . ASP B 1 34 ? -3.385 -14.891 -10.031 1 98.5 34 ASP B O 1
ATOM 804 N N . LEU B 1 35 ? -2.373 -16.781 -9.844 1 98.25 35 LEU B N 1
ATOM 805 C CA . LEU B 1 35 ? -2.07 -16.578 -8.43 1 98.25 35 LEU B CA 1
ATOM 806 C C . LEU B 1 35 ? -1.105 -15.422 -8.234 1 98.25 35 LEU B C 1
ATOM 808 O O . LEU B 1 35 ? -1.155 -14.727 -7.215 1 98.25 35 LEU B O 1
ATOM 812 N N . GLY B 1 36 ? -0.238 -15.273 -9.227 1 98.56 36 GLY B N 1
ATOM 813 C CA . GLY B 1 36 ? 0.677 -14.148 -9.156 1 98.56 36 GLY B CA 1
ATOM 814 C C . GLY B 1 36 ? -0.029 -12.805 -9.164 1 98.56 36 GLY B C 1
ATOM 815 O O . GLY B 1 36 ? 0.23 -11.953 -8.312 1 98.56 36 GLY B O 1
ATOM 816 N N . LEU B 1 37 ? -0.917 -12.664 -10.078 1 98.81 37 LEU B N 1
ATOM 817 C CA . LEU B 1 37 ? -1.663 -11.414 -10.203 1 98.81 37 LEU B CA 1
ATOM 818 C C . LEU B 1 37 ? -2.629 -11.242 -9.031 1 98.81 37 LEU B C 1
ATOM 820 O O . LEU B 1 37 ? -2.822 -10.133 -8.539 1 98.81 37 LEU B O 1
ATOM 824 N N . SER B 1 38 ? -3.252 -12.367 -8.625 1 98.88 38 SER B N 1
ATOM 825 C CA . SER B 1 38 ? -4.113 -12.312 -7.449 1 98.88 38 SER B CA 1
ATOM 826 C C . SER B 1 38 ? -3.346 -11.82 -6.227 1 98.88 38 SER B C 1
ATOM 828 O O . SER B 1 38 ? -3.824 -10.945 -5.496 1 98.88 38 SER B O 1
ATOM 830 N N . GLY B 1 39 ? -2.182 -12.375 -6.059 1 98.88 39 GLY B N 1
ATOM 831 C CA . GLY B 1 39 ? -1.337 -11.914 -4.965 1 98.88 39 GLY B CA 1
ATOM 832 C C . GLY B 1 39 ? -0.974 -10.445 -5.062 1 98.88 39 GLY B C 1
ATOM 833 O O . GLY B 1 39 ? -1.021 -9.719 -4.07 1 98.88 39 GLY B O 1
ATOM 834 N N . TYR B 1 40 ? -0.647 -9.93 -6.242 1 98.94 40 TYR B N 1
ATOM 835 C CA . TYR B 1 40 ? -0.259 -8.547 -6.492 1 98.94 40 TYR B CA 1
ATOM 836 C C . TYR B 1 40 ? -1.361 -7.582 -6.062 1 98.94 40 TYR B C 1
ATOM 838 O O . TYR B 1 40 ? -1.117 -6.652 -5.293 1 98.94 40 TYR B O 1
ATOM 846 N N . TYR B 1 41 ? -2.518 -7.859 -6.43 1 98.94 41 TYR B N 1
ATOM 847 C CA . TYR B 1 41 ? -3.633 -6.973 -6.117 1 98.94 41 TYR B CA 1
ATOM 848 C C . TYR B 1 41 ? -4.02 -7.082 -4.645 1 98.94 41 TYR B C 1
ATOM 850 O O . TYR B 1 41 ? -4.441 -6.102 -4.031 1 98.94 41 TYR B O 1
ATOM 858 N N . ARG B 1 42 ? -3.912 -8.367 -4.098 1 98.88 42 ARG B N 1
ATOM 859 C CA . ARG B 1 42 ? -4.18 -8.523 -2.672 1 98.88 42 ARG B CA 1
ATOM 860 C C . ARG B 1 42 ? -3.195 -7.699 -1.843 1 98.88 42 ARG B C 1
ATOM 862 O O . ARG B 1 42 ? -3.584 -7.062 -0.863 1 98.88 42 ARG B O 1
ATOM 869 N N . GLY B 1 43 ? -1.912 -7.707 -2.201 1 98.88 43 GLY B N 1
ATOM 870 C CA . GLY B 1 43 ? -0.911 -6.891 -1.534 1 98.88 43 GLY B CA 1
ATOM 871 C C . GLY B 1 43 ? -1.208 -5.406 -1.609 1 98.88 43 GLY B C 1
ATOM 872 O O . GLY B 1 43 ? -1.087 -4.691 -0.612 1 98.88 43 GLY B O 1
ATOM 873 N N . GLN B 1 44 ? -1.599 -5.023 -2.781 1 98.94 44 GLN B N 1
ATOM 874 C CA . GLN B 1 44 ? -1.955 -3.617 -2.949 1 98.94 44 GLN B CA 1
ATOM 875 C C . GLN B 1 44 ? -3.15 -3.244 -2.076 1 98.94 44 GLN B C 1
ATOM 877 O O . GLN B 1 44 ? -3.15 -2.191 -1.435 1 98.94 44 GLN B O 1
ATOM 882 N N . TRP B 1 45 ? -4.129 -4.047 -2.008 1 98.88 45 TRP B N 1
ATOM 883 C CA . TRP B 1 45 ? -5.34 -3.83 -1.223 1 98.88 45 TRP B CA 1
ATOM 884 C C . TRP B 1 45 ? -5.008 -3.658 0.255 1 98.88 45 TRP B C 1
ATOM 886 O O . TRP B 1 45 ? -5.418 -2.676 0.88 1 98.88 45 TRP B O 1
ATOM 896 N N . ILE B 1 46 ? -4.285 -4.527 0.704 1 98.88 46 ILE B N 1
ATOM 897 C CA . ILE B 1 46 ? -3.988 -4.551 2.131 1 98.88 46 ILE B CA 1
ATOM 898 C C . ILE B 1 46 ? -3.107 -3.355 2.494 1 98.88 46 ILE B C 1
ATOM 900 O O . ILE B 1 46 ? -3.34 -2.691 3.508 1 98.88 46 ILE B O 1
ATOM 904 N N . ALA B 1 47 ? -2.119 -3.094 1.649 1 98.88 47 ALA B N 1
ATOM 905 C CA . ALA B 1 47 ? -1.233 -1.961 1.905 1 98.88 47 ALA B CA 1
ATOM 906 C C . ALA B 1 47 ? -2.006 -0.645 1.881 1 98.88 47 ALA B C 1
ATOM 908 O O . ALA B 1 47 ? -1.835 0.198 2.764 1 98.88 47 ALA B O 1
ATOM 909 N N . ASN B 1 48 ? -2.848 -0.471 0.885 1 98.88 48 ASN B N 1
ATOM 910 C CA . ASN B 1 48 ? -3.611 0.763 0.747 1 98.88 48 ASN B CA 1
ATOM 911 C C . ASN B 1 48 ? -4.582 0.956 1.909 1 98.88 48 ASN B C 1
ATOM 913 O O . ASN B 1 48 ? -4.711 2.061 2.439 1 98.88 48 ASN B O 1
ATOM 917 N N . GLU B 1 49 ? -5.219 -0.101 2.322 1 98.75 49 GLU B N 1
ATOM 918 C CA . GLU B 1 49 ? -6.125 -0.03 3.463 1 98.75 49 GLU B CA 1
ATOM 919 C C . GLU B 1 49 ? -5.375 0.305 4.746 1 98.75 49 GLU B C 1
ATOM 921 O O . GLU B 1 49 ? -5.824 1.134 5.539 1 98.75 49 GLU B O 1
ATOM 926 N N . GLY B 1 50 ? -4.273 -0.377 4.93 1 98.62 50 GLY B N 1
ATOM 927 C CA . GLY B 1 50 ? -3.465 -0.112 6.109 1 98.62 50 GLY B CA 1
ATOM 928 C C . GLY B 1 50 ? -2.979 1.322 6.191 1 98.62 50 GLY B C 1
ATOM 929 O O . GLY B 1 50 ? -3.004 1.934 7.262 1 98.62 50 GLY B O 1
ATOM 930 N N . THR B 1 51 ? -2.562 1.816 5.035 1 98.88 51 THR B N 1
ATOM 931 C CA . THR B 1 51 ? -2.08 3.193 4.988 1 98.88 51 THR B CA 1
ATOM 932 C C . THR B 1 51 ? -3.215 4.172 5.277 1 98.88 51 THR B C 1
ATOM 934 O O . THR B 1 51 ? -3.029 5.148 6.008 1 98.88 51 THR B O 1
ATOM 937 N N . ALA B 1 52 ? -4.43 3.936 4.707 1 98.75 52 ALA B N 1
ATOM 938 C CA . ALA B 1 52 ? -5.582 4.797 4.957 1 98.75 52 ALA B CA 1
ATOM 939 C C . ALA B 1 52 ? -5.898 4.875 6.445 1 98.75 52 ALA B C 1
ATOM 941 O O . ALA B 1 52 ? -6.141 5.957 6.98 1 98.75 52 ALA B O 1
ATOM 942 N N . ILE B 1 53 ? -5.832 3.75 7.148 1 98.62 53 ILE B N 1
ATOM 943 C CA . ILE B 1 53 ? -6.117 3.674 8.578 1 98.62 53 ILE B CA 1
ATOM 944 C C . ILE B 1 53 ? -5.047 4.434 9.359 1 98.62 53 ILE B C 1
ATOM 946 O O . ILE B 1 53 ? -5.363 5.207 10.266 1 98.62 53 ILE B O 1
ATOM 950 N N . ALA B 1 54 ? -3.797 4.223 8.945 1 98.19 54 ALA B N 1
ATOM 951 C CA . ALA B 1 54 ? -2.689 4.871 9.648 1 98.19 54 ALA B CA 1
ATOM 952 C C . ALA B 1 54 ? -2.777 6.387 9.523 1 98.19 54 ALA B C 1
ATOM 954 O O . ALA B 1 54 ? -2.639 7.105 10.516 1 98.19 54 ALA B O 1
ATOM 955 N N . LEU B 1 55 ? -3.035 6.852 8.312 1 98 55 LEU B N 1
ATOM 956 C CA . LEU B 1 55 ? -3.115 8.289 8.078 1 98 55 LEU B CA 1
ATOM 957 C C . LEU B 1 55 ? -4.305 8.898 8.812 1 98 55 LEU B C 1
ATOM 959 O O . LEU B 1 55 ? -4.203 9.992 9.375 1 98 55 LEU B O 1
ATOM 963 N N . THR B 1 56 ? -5.453 8.18 8.828 1 97.38 56 THR B N 1
ATOM 964 C CA . THR B 1 56 ? -6.621 8.625 9.586 1 97.38 56 THR B CA 1
ATOM 965 C C . THR B 1 56 ? -6.285 8.766 11.062 1 97.38 56 THR B C 1
ATOM 967 O O . THR B 1 56 ? -6.672 9.742 11.703 1 97.38 56 THR B O 1
ATOM 970 N N . THR B 1 57 ? -5.578 7.789 11.57 1 96.81 57 THR B N 1
ATOM 971 C CA . THR B 1 57 ? -5.176 7.801 12.969 1 96.81 57 THR B CA 1
ATOM 972 C C . THR B 1 57 ? -4.266 8.992 13.266 1 96.81 57 THR B C 1
ATOM 974 O O . THR B 1 57 ? -4.441 9.68 14.273 1 96.81 57 THR B O 1
ATOM 977 N N . ILE B 1 58 ? -3.291 9.273 12.398 1 94.44 58 ILE B N 1
ATOM 978 C CA . ILE B 1 58 ? -2.35 10.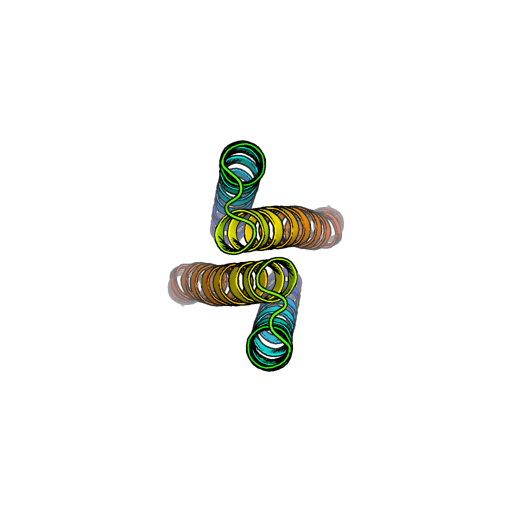375 12.57 1 94.44 58 ILE B CA 1
ATOM 979 C C . ILE B 1 58 ? -3.109 11.695 12.602 1 94.44 58 ILE B C 1
ATOM 981 O O . ILE B 1 58 ? -2.861 12.539 13.469 1 94.44 58 ILE B O 1
ATOM 985 N N . LEU B 1 59 ? -4.051 11.844 11.719 1 93.06 59 LEU B N 1
ATOM 986 C CA . LEU B 1 59 ? -4.816 13.086 11.656 1 93.06 59 LEU B CA 1
ATOM 987 C C . LEU B 1 59 ? -5.695 13.242 12.898 1 93.06 59 LEU B C 1
ATOM 989 O O . LEU B 1 59 ? -5.898 14.352 13.383 1 93.06 59 LEU B O 1
ATOM 993 N N . SER B 1 60 ? -6.27 12.172 13.406 1 90.69 60 SER B N 1
ATOM 994 C CA . SER B 1 60 ? -7.172 12.203 14.555 1 90.69 60 SER B CA 1
ATOM 995 C C . SER B 1 60 ? -6.422 12.531 15.844 1 90.69 60 SER B C 1
ATOM 997 O O . SER B 1 60 ? -6.98 13.148 16.75 1 90.69 60 SER B O 1
ATOM 999 N N . LYS B 1 61 ? -5.234 12.016 15.93 1 85.56 61 LYS B N 1
ATOM 1000 C CA . LYS B 1 61 ? -4.426 12.25 17.125 1 85.56 61 LYS B CA 1
ATOM 1001 C C . LYS B 1 61 ? -4.059 13.727 17.25 1 85.56 61 LYS B C 1
ATOM 1003 O O . LYS B 1 61 ? -4 14.258 18.359 1 85.56 61 LYS B O 1
ATOM 1008 N N . TYR B 1 62 ? -3.943 14.438 16.141 1 65.19 62 TYR B N 1
ATOM 1009 C CA . TYR B 1 62 ? -3.496 15.82 16.25 1 65.19 62 TYR B CA 1
ATOM 1010 C C . TYR B 1 62 ? -4.656 16.781 16.031 1 65.19 62 TYR B C 1
ATOM 1012 O O . TYR B 1 62 ? -4.508 18 16.219 1 65.19 62 TYR B O 1
ATOM 1020 N N . LYS B 1 63 ? -5.801 16.547 15.312 1 61.94 63 LYS B N 1
ATOM 1021 C CA . LYS B 1 63 ? -6.992 17.391 15.445 1 61.94 63 LYS B CA 1
ATOM 1022 C C . LYS B 1 63 ? -7.328 17.625 16.922 1 61.94 63 LYS B C 1
ATOM 1024 O O . LYS B 1 63 ? -7.746 18.719 17.281 1 61.94 63 LYS B O 1
ATOM 1029 N N . GLU B 1 64 ? -7.277 16.672 17.703 1 51.59 64 GLU B N 1
ATOM 1030 C CA . GLU B 1 64 ? -7.68 16.859 19.094 1 51.59 64 GLU B CA 1
ATOM 1031 C C . GLU B 1 64 ? -6.742 17.828 19.812 1 51.59 64 GLU B C 1
ATOM 1033 O O . GLU B 1 64 ? -7.156 18.547 20.734 1 51.59 64 GLU B O 1
ATOM 1038 N N . GLU B 1 65 ? -5.547 17.828 19.375 1 46.78 65 GLU B N 1
ATOM 1039 C CA . GLU B 1 65 ? -4.746 18.719 20.219 1 46.78 65 GLU B CA 1
ATOM 1040 C C . GLU B 1 65 ? -5.023 20.188 19.875 1 46.78 65 GLU B C 1
ATOM 1042 O O . GLU B 1 65 ? -4.664 21.078 20.656 1 46.78 65 GLU B O 1
ATOM 1047 N N . GLU B 1 66 ? -5.402 20.547 18.719 1 44.56 66 GLU B N 1
ATOM 1048 C CA . GLU B 1 66 ? -5.711 21.969 18.578 1 44.56 66 GLU B CA 1
ATOM 1049 C C . GLU B 1 66 ? -6.996 22.344 19.312 1 44.56 66 GLU B C 1
ATOM 1051 O O . GLU B 1 66 ? -7.211 23.5 19.656 1 44.56 66 GLU B O 1
ATOM 1056 N N . GLN B 1 67 ? -7.957 21.516 19.578 1 39.47 67 GLN B N 1
ATOM 1057 C CA . GLN B 1 67 ? -9.023 22.031 20.438 1 39.47 67 GLN B CA 1
ATOM 1058 C C . GLN B 1 67 ? -8.586 22.062 21.906 1 39.47 67 GLN B C 1
ATOM 1060 O O . GLN B 1 67 ? -7.855 21.188 22.359 1 39.47 67 GLN B O 1
#

Secondary structure (DSSP, 8-state):
-HHHHHHHHHHHHHHHHHHHHHHHHHHHHHHTT-HHHHHHHHHHHHHHHHHHHHHHHHHHHHHHHH-/-HHHHHHHHHHHHHHHHHHHHHHHHHHHHHHTT-HHHHHHHHHHHHHHHHHHHHHHHHHHHHHHHH-

Organism: Bacillus anthracis (NCBI:txid1392)

Foldseek 3Di:
DVVVLVVLVVVLVVLQVLLVVLCVQLVVCVVVVNNVSNVVSPVSNVVSNVVSVVSVVVSVVVVVVVD/DVVVVVVLVVVLVVLQVLLVVLCVQLVVCVVVVNNVSNVVSPVSNVVSNVVSVVSVVVSVVVVVVVD